Protein AF-A0AAV5YG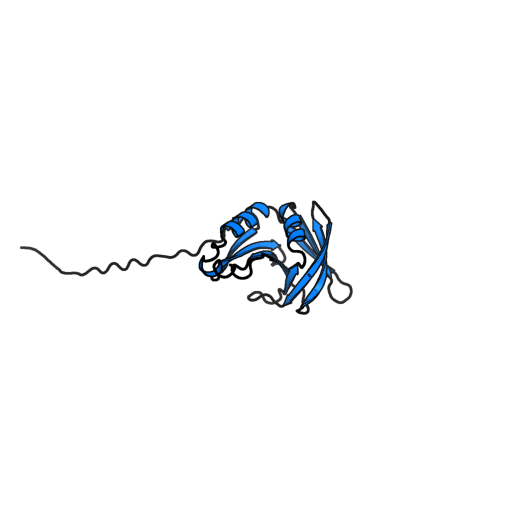L8-F1 (afdb_monomer)

Foldseek 3Di:
DDDDDPDPDPPPPPPDPDADDFDDQPQWTWDADPQLKIKIWGADPQRWIWIWIGGLPPGDIWIKTKDLAFDDAQDKWWKWKDFPVDIDIWIWGWHGADPPDPSITITITPCRPVVLVRLLPGQKMWMWTDHPPRDIDIDMDGSPRVVVRVVVRVVSRPPRPVVVVPPPD

Radius of gyration: 22.27 Å; Cα contacts (8 Å, |Δi|>4): 328; chains: 1; bounding box: 38×44×94 Å

Mean predicted aligned error: 10.49 Å

Structure (mmCIF, N/CA/C/O backbone):
data_AF-A0AAV5YGL8-F1
#
_entry.id   AF-A0AAV5YGL8-F1
#
loop_
_atom_site.group_PDB
_atom_site.id
_atom_site.type_symbol
_atom_site.label_atom_id
_atom_site.label_alt_id
_atom_site.label_comp_id
_atom_site.label_asym_id
_atom_site.label_entity_id
_atom_site.label_seq_id
_atom_site.pdbx_PDB_ins_code
_atom_site.Cartn_x
_atom_site.Cartn_y
_atom_site.Cartn_z
_atom_site.occupancy
_atom_site.B_iso_or_equiv
_atom_site.auth_seq_id
_atom_site.auth_comp_id
_atom_site.auth_asym_id
_atom_site.auth_atom_id
_atom_site.pdbx_PDB_model_num
ATOM 1 N N . MET A 1 1 ? -0.945 13.947 -78.301 1.00 37.16 1 MET A N 1
ATOM 2 C CA . MET A 1 1 ? 0.326 14.018 -77.546 1.00 37.16 1 MET A CA 1
ATOM 3 C C . MET A 1 1 ? 0.042 14.833 -76.288 1.00 37.16 1 MET A C 1
ATOM 5 O O . MET A 1 1 ? -0.197 16.017 -76.405 1.00 37.16 1 MET A O 1
ATOM 9 N N . LYS A 1 2 ? -0.396 14.149 -75.225 1.00 38.91 2 LYS A N 1
ATOM 10 C CA . LYS A 1 2 ? 0.355 13.940 -73.971 1.00 38.91 2 LYS A CA 1
ATOM 11 C C . LYS A 1 2 ? 0.346 15.174 -73.044 1.00 38.91 2 LYS A C 1
ATOM 13 O O . LYS A 1 2 ? 1.016 16.142 -73.358 1.00 38.91 2 LYS A O 1
ATOM 18 N N . LEU A 1 3 ? -0.269 14.968 -71.863 1.00 42.28 3 LEU A N 1
ATOM 19 C CA . LEU A 1 3 ? 0.203 15.407 -70.530 1.00 42.28 3 LEU A CA 1
ATOM 20 C C . LEU A 1 3 ? -0.034 16.909 -70.199 1.00 42.28 3 LEU A C 1
ATOM 22 O O . LEU A 1 3 ? 0.270 17.758 -71.013 1.00 42.28 3 LEU A O 1
ATOM 26 N N . LEU A 1 4 ? -0.576 17.352 -69.054 1.00 46.25 4 LEU A N 1
ATOM 27 C CA . LEU A 1 4 ? -0.715 16.764 -67.717 1.00 46.25 4 LEU A CA 1
ATOM 28 C C . LEU A 1 4 ? -1.917 17.349 -66.951 1.00 46.25 4 LEU A C 1
ATOM 30 O O . LEU A 1 4 ? -2.135 18.557 -66.929 1.00 46.25 4 LEU A O 1
ATOM 34 N N . LEU A 1 5 ? -2.625 16.455 -66.257 1.00 48.44 5 LEU A N 1
ATOM 35 C CA . LEU A 1 5 ? -3.527 16.753 -65.152 1.00 48.44 5 LEU A CA 1
ATOM 36 C C . LEU A 1 5 ? -2.727 17.311 -63.963 1.00 48.44 5 LEU A C 1
ATOM 38 O O . LEU A 1 5 ? -1.808 16.651 -63.480 1.00 48.44 5 LEU A O 1
ATOM 42 N N . ALA A 1 6 ? -3.114 18.477 -63.450 1.00 46.84 6 ALA A N 1
ATOM 43 C CA . ALA A 1 6 ? -2.671 18.978 -62.152 1.00 46.84 6 ALA A CA 1
ATOM 44 C C . ALA A 1 6 ? -3.665 18.518 -61.071 1.00 46.84 6 ALA A C 1
ATOM 46 O O . ALA A 1 6 ? -4.599 19.234 -60.724 1.00 46.84 6 ALA A O 1
ATOM 47 N N . ALA A 1 7 ? -3.492 17.292 -60.571 1.00 50.25 7 ALA A N 1
ATOM 48 C CA . ALA A 1 7 ? -4.177 16.815 -59.372 1.00 50.25 7 ALA A CA 1
ATOM 49 C C . ALA A 1 7 ? -3.244 17.016 -58.169 1.00 50.25 7 ALA A C 1
ATOM 51 O O . ALA A 1 7 ? -2.278 16.279 -57.978 1.00 50.25 7 ALA A O 1
ATOM 52 N N . LEU A 1 8 ? -3.517 18.062 -57.391 1.00 47.28 8 LEU A N 1
ATOM 53 C CA . LEU A 1 8 ? -2.826 18.391 -56.149 1.00 47.28 8 LEU A CA 1
ATOM 54 C C . LEU A 1 8 ? -3.208 17.359 -55.073 1.00 47.28 8 LEU A C 1
ATOM 56 O O . LEU A 1 8 ? -4.237 17.482 -54.413 1.00 47.28 8 LEU A O 1
ATOM 60 N N . ALA A 1 9 ? -2.396 16.313 -54.924 1.00 47.75 9 ALA A N 1
ATOM 61 C CA . ALA A 1 9 ? -2.529 15.335 -53.851 1.00 47.75 9 ALA A CA 1
ATOM 62 C C . ALA A 1 9 ? -1.972 15.923 -52.543 1.00 47.75 9 ALA A C 1
ATOM 64 O O . ALA A 1 9 ? -0.770 15.892 -52.289 1.00 47.75 9 ALA A O 1
ATOM 65 N N . ILE A 1 10 ? -2.856 16.473 -51.710 1.00 53.94 10 ILE A N 1
ATOM 66 C CA . ILE A 1 10 ? -2.548 16.817 -50.319 1.00 53.94 10 ILE A CA 1
ATOM 67 C C . ILE A 1 10 ? -2.546 15.505 -49.524 1.00 53.94 10 ILE A C 1
ATOM 69 O O . ILE A 1 10 ? -3.595 14.987 -49.144 1.00 53.94 10 ILE A O 1
ATOM 73 N N . ALA A 1 11 ? -1.360 14.935 -49.315 1.00 51.66 11 ALA A N 1
ATOM 74 C CA . ALA A 1 11 ? -1.162 13.806 -48.415 1.00 51.66 11 ALA A CA 1
ATOM 75 C C . ALA A 1 11 ? -1.177 14.316 -46.965 1.00 51.66 11 ALA A C 1
ATOM 77 O O . ALA A 1 11 ? -0.184 14.839 -46.463 1.00 51.66 11 ALA A O 1
ATOM 78 N N . ILE A 1 12 ? -2.323 14.189 -46.296 1.00 55.03 12 ILE A N 1
ATOM 79 C CA . ILE A 1 12 ? -2.446 14.433 -44.856 1.00 55.03 12 ILE A CA 1
ATOM 80 C C . ILE A 1 12 ? -1.799 13.240 -44.137 1.00 55.03 12 ILE A C 1
ATOM 82 O O . ILE A 1 12 ? -2.403 12.175 -44.021 1.00 55.03 12 ILE A O 1
ATOM 86 N N . LEU A 1 13 ? -0.556 13.405 -43.669 1.00 52.62 13 LEU A N 1
ATOM 87 C CA . LEU A 1 13 ? 0.059 12.497 -42.698 1.00 52.62 13 LEU A CA 1
ATOM 88 C C . LEU A 1 13 ? -0.649 12.687 -41.349 1.00 52.62 13 LEU A C 1
ATOM 90 O O . LEU A 1 13 ? -0.284 13.553 -40.556 1.00 52.62 13 LEU A O 1
ATOM 94 N N . ILE A 1 14 ? -1.673 11.879 -41.083 1.00 59.66 14 ILE A N 1
ATOM 95 C CA . ILE A 1 14 ? -2.223 11.738 -39.734 1.00 59.66 14 ILE A CA 1
ATOM 96 C C . ILE A 1 14 ? -1.245 10.848 -38.962 1.00 59.66 14 ILE A C 1
ATOM 98 O O . ILE A 1 14 ? -1.259 9.625 -39.097 1.00 59.66 14 ILE A O 1
ATOM 102 N N . GLY A 1 15 ? -0.343 11.467 -38.199 1.00 53.75 15 GLY A N 1
ATOM 103 C CA . GLY A 1 15 ? 0.515 10.757 -37.256 1.00 53.75 15 GLY A CA 1
ATOM 104 C C . GLY A 1 15 ? -0.342 10.130 -36.160 1.00 53.75 15 GLY A C 1
ATOM 105 O O . GLY A 1 15 ? -0.923 10.842 -35.345 1.00 53.75 15 GLY A O 1
ATOM 106 N N . ALA A 1 16 ? -0.447 8.802 -36.147 1.00 49.47 16 ALA A N 1
ATOM 107 C CA . ALA A 1 16 ? -1.094 8.078 -35.063 1.00 49.47 16 ALA A CA 1
ATOM 108 C C . ALA A 1 16 ? -0.210 8.161 -33.810 1.00 49.47 16 ALA A C 1
ATOM 110 O O . ALA A 1 16 ? 0.799 7.467 -33.701 1.00 49.47 16 ALA A O 1
ATOM 111 N N . THR A 1 17 ? -0.574 9.018 -32.857 1.00 50.41 17 THR A N 1
ATOM 112 C CA . THR A 1 17 ? -0.001 8.987 -31.509 1.00 50.41 17 THR A CA 1
ATOM 113 C C . THR A 1 17 ? -0.574 7.773 -30.784 1.00 50.41 17 THR A C 1
ATOM 115 O O . THR A 1 17 ? -1.700 7.812 -30.289 1.00 50.41 17 THR A O 1
ATOM 118 N N . THR A 1 18 ? 0.164 6.663 -30.758 1.00 52.00 18 THR A N 1
ATOM 119 C CA . THR A 1 18 ? -0.210 5.509 -29.934 1.00 52.00 18 THR A CA 1
ATOM 120 C C . THR A 1 18 ? -0.070 5.896 -28.460 1.00 52.00 18 THR A C 1
ATOM 122 O O . THR A 1 18 ? 1.030 6.296 -28.068 1.00 52.00 18 THR A O 1
ATOM 125 N N . PRO A 1 19 ? -1.130 5.794 -27.635 1.00 57.75 19 PRO A N 1
ATOM 126 C CA . PRO A 1 19 ? -0.997 6.005 -26.199 1.00 57.75 19 PRO A CA 1
ATOM 127 C C . PRO A 1 19 ? 0.020 5.007 -25.638 1.00 57.75 19 PRO A C 1
ATOM 129 O O . PRO A 1 19 ? 0.067 3.852 -26.071 1.00 57.75 19 PRO A O 1
ATOM 132 N N . ALA A 1 20 ? 0.857 5.460 -24.704 1.00 58.97 20 ALA A N 1
ATOM 133 C CA . ALA A 1 20 ? 1.841 4.610 -24.049 1.00 58.97 20 ALA A CA 1
ATOM 134 C C . 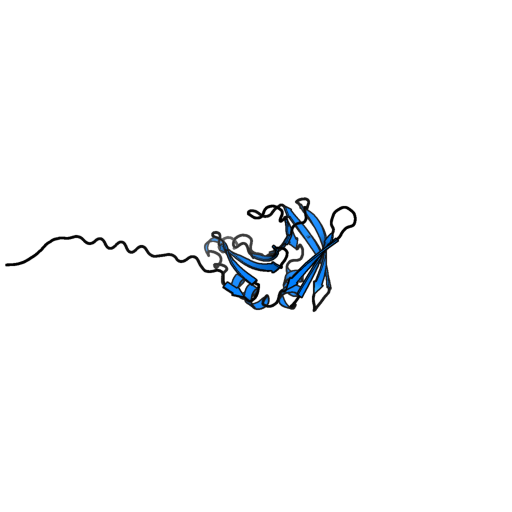ALA A 1 20 ? 1.122 3.423 -23.387 1.00 58.97 20 ALA A C 1
ATOM 136 O O . ALA A 1 20 ? 0.299 3.602 -22.490 1.00 58.97 20 ALA A O 1
ATOM 137 N N . ALA A 1 21 ? 1.387 2.212 -23.879 1.00 56.81 21 ALA A N 1
ATOM 138 C CA . ALA A 1 21 ? 0.757 1.004 -23.370 1.00 56.81 21 ALA A CA 1
ATOM 139 C C . ALA A 1 21 ? 1.229 0.737 -21.935 1.00 56.81 21 ALA A C 1
ATOM 141 O O . ALA A 1 21 ? 2.431 0.747 -21.663 1.00 56.81 21 ALA A O 1
ATOM 142 N N . ALA A 1 22 ? 0.283 0.480 -21.030 1.00 60.06 22 ALA A N 1
ATOM 143 C CA . ALA A 1 22 ? 0.579 0.008 -19.684 1.00 60.06 22 ALA A CA 1
ATOM 144 C C . ALA A 1 22 ? 1.456 -1.252 -19.765 1.00 60.06 22 ALA A C 1
ATOM 146 O O . ALA A 1 22 ? 1.108 -2.210 -20.460 1.00 60.06 22 ALA A O 1
ATOM 147 N N . GLN A 1 23 ? 2.601 -1.249 -19.082 1.00 63.91 23 GLN A N 1
ATOM 148 C CA . GLN A 1 23 ? 3.469 -2.421 -19.014 1.00 63.91 23 GLN A CA 1
ATOM 149 C C . GLN A 1 23 ? 3.007 -3.307 -17.854 1.00 63.91 23 GLN A C 1
ATOM 151 O O . GLN A 1 23 ? 2.807 -2.833 -16.733 1.00 63.91 23 GLN A O 1
ATOM 156 N N . SER A 1 24 ? 2.809 -4.598 -18.126 1.00 69.31 24 SER A N 1
ATOM 157 C CA . SER A 1 24 ? 2.455 -5.586 -17.107 1.00 69.31 24 SER A CA 1
ATOM 158 C C . SER A 1 24 ? 3.697 -6.330 -16.621 1.00 69.31 24 SER A C 1
ATOM 160 O O . SER A 1 24 ? 4.416 -6.916 -17.431 1.00 69.31 24 SER A O 1
ATOM 162 N N . PHE A 1 25 ? 3.910 -6.355 -15.307 1.00 79.56 25 PHE A N 1
ATOM 163 C CA . PHE A 1 25 ? 4.966 -7.124 -14.645 1.00 79.56 25 PHE A CA 1
ATOM 164 C C . PHE A 1 25 ? 4.292 -8.130 -13.713 1.00 79.56 25 PHE A C 1
ATOM 166 O O . PHE A 1 25 ? 3.860 -7.777 -12.616 1.00 79.56 25 PHE A O 1
ATOM 173 N N . ASP A 1 26 ? 4.122 -9.366 -14.177 1.00 83.44 26 ASP A N 1
ATOM 174 C CA . ASP A 1 26 ? 3.248 -10.357 -13.541 1.00 83.44 26 ASP A CA 1
ATOM 175 C C . ASP A 1 26 ? 1.827 -9.804 -13.318 1.00 83.44 26 ASP A C 1
ATOM 177 O O . ASP A 1 26 ? 1.076 -9.589 -14.270 1.00 83.44 26 ASP A O 1
ATOM 181 N N . ARG A 1 27 ? 1.450 -9.557 -12.057 1.00 86.62 27 ARG A N 1
ATOM 182 C CA . ARG A 1 27 ? 0.143 -9.005 -11.665 1.00 86.62 27 ARG A CA 1
ATOM 183 C C . ARG A 1 27 ? 0.144 -7.485 -11.515 1.00 86.62 27 ARG A C 1
ATOM 185 O O . ARG A 1 27 ? -0.907 -6.898 -11.251 1.00 86.62 27 ARG A O 1
ATOM 192 N N . TRP A 1 28 ? 1.301 -6.849 -11.666 1.00 95.62 28 TRP A N 1
ATOM 193 C CA . TRP A 1 28 ? 1.437 -5.405 -11.575 1.00 95.62 28 TRP A CA 1
ATOM 194 C C . TRP A 1 28 ? 1.121 -4.747 -12.905 1.00 95.62 28 TRP A C 1
ATOM 196 O O . TRP A 1 28 ? 1.582 -5.179 -13.958 1.00 95.62 28 TRP A O 1
ATOM 206 N N . THR A 1 29 ? 0.372 -3.658 -12.831 1.00 93.38 29 THR A N 1
ATOM 207 C CA . THR A 1 29 ? 0.158 -2.723 -13.930 1.00 93.38 29 THR A CA 1
ATOM 208 C C . THR A 1 29 ? 0.894 -1.435 -13.605 1.00 93.38 29 THR A C 1
ATOM 210 O O . THR A 1 29 ? 0.756 -0.911 -12.494 1.00 93.38 29 THR A O 1
ATOM 213 N N . THR A 1 30 ? 1.670 -0.927 -14.557 1.00 93.00 30 THR A N 1
ATOM 214 C CA . THR A 1 30 ? 2.270 0.405 -14.469 1.00 93.00 30 THR A CA 1
ATOM 215 C C . THR A 1 30 ? 1.629 1.355 -15.468 1.00 93.00 30 THR A C 1
ATOM 217 O O . THR A 1 30 ? 1.124 0.938 -16.513 1.00 93.00 30 THR A O 1
ATOM 220 N N . GLY A 1 31 ? 1.659 2.646 -15.164 1.00 88.69 31 GLY A N 1
ATOM 221 C CA . GLY A 1 31 ? 1.175 3.661 -16.087 1.00 88.69 31 GLY A CA 1
ATOM 222 C C . GLY A 1 31 ? 1.545 5.070 -15.661 1.00 88.69 31 GLY A C 1
ATOM 223 O O . GLY A 1 31 ? 2.052 5.292 -14.560 1.00 88.69 31 GLY A O 1
ATOM 224 N N . ALA A 1 32 ? 1.260 6.013 -16.550 1.00 86.19 32 ALA A N 1
ATOM 225 C CA . ALA A 1 32 ? 1.379 7.440 -16.308 1.00 86.19 32 ALA A CA 1
ATOM 226 C C . ALA A 1 32 ? 0.035 8.125 -16.583 1.00 86.19 32 ALA A C 1
ATOM 228 O O . ALA A 1 32 ? -0.716 7.675 -17.452 1.00 86.19 32 ALA A O 1
ATOM 229 N N . ASP A 1 33 ? -0.277 9.179 -15.836 1.00 80.00 33 ASP A N 1
ATOM 230 C CA . ASP A 1 33 ? -1.411 10.053 -16.123 1.00 80.00 33 ASP A CA 1
ATOM 231 C C . ASP A 1 33 ? -1.005 11.222 -17.039 1.00 80.00 33 ASP A C 1
ATOM 233 O O . ASP A 1 33 ? 0.174 11.477 -17.291 1.00 80.00 33 ASP A O 1
ATOM 237 N N . GLU A 1 34 ? -2.001 11.946 -17.554 1.00 74.62 34 GLU A N 1
ATOM 238 C CA . GLU A 1 34 ? -1.796 13.093 -18.453 1.00 74.62 34 GLU A CA 1
ATOM 239 C C . GLU A 1 34 ? -1.037 14.259 -17.794 1.00 74.62 34 GLU A C 1
ATOM 241 O O . GLU A 1 34 ? -0.516 15.133 -18.484 1.00 74.62 34 GLU A O 1
ATOM 246 N N . GLN A 1 35 ? -0.964 14.281 -16.461 1.00 72.38 35 GLN A N 1
ATOM 247 C CA . GLN A 1 35 ? -0.281 15.302 -15.664 1.00 72.38 35 GLN A CA 1
ATOM 248 C C . GLN A 1 35 ? 1.155 14.868 -15.305 1.00 72.38 35 GLN A C 1
ATOM 250 O O . GLN A 1 35 ? 1.866 15.577 -14.587 1.00 72.38 35 GLN A O 1
ATOM 255 N N . GLY A 1 36 ? 1.610 13.722 -15.825 1.00 75.56 36 GLY A N 1
ATOM 256 C CA . GLY A 1 36 ? 2.946 13.174 -15.606 1.00 75.56 36 GLY A CA 1
ATOM 257 C C . GLY A 1 36 ? 3.111 12.422 -14.285 1.00 75.56 36 GLY A C 1
ATOM 258 O O . GLY A 1 36 ? 4.236 12.055 -13.945 1.00 75.56 36 GLY A O 1
ATOM 259 N N . GLY A 1 37 ? 2.032 12.193 -13.533 1.00 86.38 37 GLY A N 1
ATOM 260 C CA . GLY A 1 37 ? 2.046 11.280 -12.396 1.00 86.38 37 GLY A CA 1
ATOM 261 C C . GLY A 1 37 ? 2.232 9.837 -12.860 1.00 86.38 37 GLY A C 1
ATOM 262 O O . GLY A 1 37 ? 1.787 9.468 -13.944 1.00 86.38 37 GLY A O 1
ATOM 263 N N . THR A 1 38 ? 2.895 9.007 -12.059 1.00 91.62 38 THR A N 1
ATOM 264 C CA . THR A 1 38 ? 3.146 7.592 -12.382 1.00 91.62 38 THR A CA 1
ATOM 265 C C . THR A 1 38 ? 2.594 6.668 -11.314 1.00 91.62 38 THR A C 1
ATOM 267 O O . THR A 1 38 ? 2.439 7.049 -10.152 1.00 91.62 38 THR A O 1
ATOM 270 N N . HIS A 1 39 ? 2.274 5.435 -11.698 1.00 93.56 39 HIS A N 1
ATOM 271 C CA . HIS A 1 39 ? 1.824 4.422 -10.755 1.00 93.56 39 HIS A CA 1
ATOM 272 C C . HIS A 1 39 ? 2.355 3.031 -11.085 1.00 93.56 39 HIS A C 1
ATOM 274 O O . HIS A 1 39 ? 2.613 2.693 -12.241 1.00 93.56 39 HIS A O 1
ATOM 280 N N . ALA A 1 40 ? 2.456 2.216 -10.039 1.00 95.81 40 ALA A N 1
ATOM 281 C CA . ALA A 1 40 ? 2.568 0.767 -10.107 1.00 95.81 40 ALA A CA 1
ATOM 282 C C . ALA A 1 40 ? 1.547 0.184 -9.130 1.00 95.81 40 ALA A C 1
ATOM 284 O O . ALA A 1 40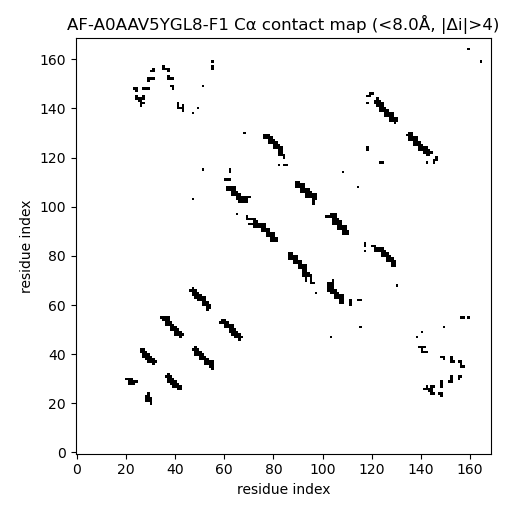 ? 1.608 0.467 -7.931 1.00 95.81 40 ALA A O 1
ATOM 285 N N . ALA A 1 41 ? 0.603 -0.611 -9.625 1.00 96.19 41 ALA A N 1
ATOM 286 C CA . ALA A 1 41 ? -0.475 -1.156 -8.810 1.00 96.19 41 ALA A CA 1
ATOM 287 C C . ALA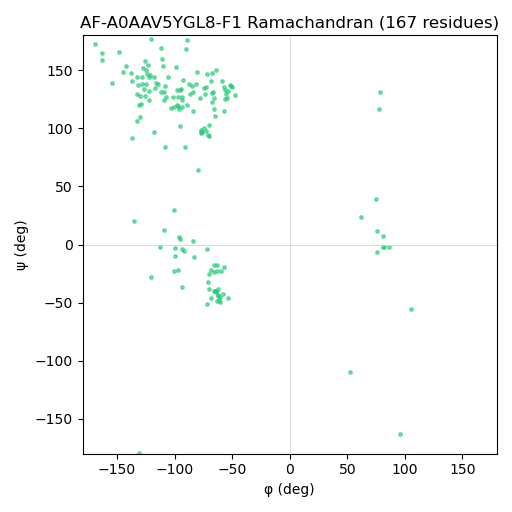 A 1 41 ? -0.749 -2.625 -9.127 1.00 96.19 41 ALA A C 1
ATOM 289 O O . ALA A 1 41 ? -0.648 -3.061 -10.272 1.00 96.19 41 ALA A O 1
ATOM 290 N N . VAL A 1 42 ? -1.153 -3.369 -8.104 1.00 96.75 42 VAL A N 1
ATOM 291 C CA . VAL A 1 42 ? -1.646 -4.740 -8.202 1.00 96.75 42 VAL A CA 1
ATOM 292 C C . VAL A 1 42 ? -3.094 -4.800 -7.729 1.00 96.75 42 VAL A C 1
ATOM 294 O O . VAL A 1 42 ? -3.498 -4.094 -6.801 1.00 96.75 42 VAL A O 1
ATOM 297 N N . MET A 1 43 ? -3.885 -5.655 -8.373 1.00 96.00 43 MET A N 1
ATOM 298 C CA . MET A 1 43 ? -5.267 -5.927 -7.994 1.00 96.00 43 MET A CA 1
ATOM 299 C C . MET A 1 43 ? -5.409 -7.391 -7.580 1.00 96.00 43 MET A C 1
ATOM 301 O O . MET A 1 43 ? -4.894 -8.280 -8.257 1.00 96.00 43 MET A O 1
ATOM 305 N N . ASN A 1 44 ? -6.094 -7.648 -6.467 1.00 95.94 44 ASN A N 1
ATOM 306 C CA . ASN A 1 44 ? -6.397 -9.013 -6.041 1.00 95.94 44 ASN A CA 1
ATOM 307 C C . ASN A 1 44 ? -7.723 -9.519 -6.638 1.00 95.94 44 ASN A C 1
ATOM 309 O O . ASN A 1 44 ? -8.461 -8.776 -7.284 1.00 95.94 44 ASN A O 1
ATOM 313 N N . GLU A 1 45 ? -8.053 -10.786 -6.386 1.00 93.50 45 GLU A N 1
ATOM 314 C CA . GLU A 1 45 ? -9.256 -11.448 -6.921 1.00 93.50 45 GLU A CA 1
ATOM 315 C C . GLU A 1 45 ? -10.573 -10.816 -6.443 1.00 93.50 45 GLU A C 1
ATOM 317 O O . GLU A 1 45 ? -11.600 -10.936 -7.104 1.00 93.50 45 GLU A O 1
ATOM 322 N N . SER A 1 46 ? -10.555 -10.104 -5.312 1.00 94.12 46 SER A N 1
ATOM 323 C CA . SER A 1 46 ? -11.708 -9.350 -4.800 1.00 94.12 46 SER A CA 1
ATOM 324 C C . SER A 1 46 ? -11.847 -7.956 -5.425 1.00 94.12 46 SER A C 1
ATOM 326 O O . SER A 1 46 ? -12.723 -7.191 -5.023 1.00 94.12 46 SER A O 1
ATOM 328 N N . GLY A 1 47 ? -10.978 -7.596 -6.376 1.00 93.56 47 GLY A N 1
ATOM 329 C CA . GLY A 1 47 ? -10.967 -6.284 -7.021 1.00 93.56 47 GLY A CA 1
ATOM 330 C C . GLY A 1 47 ? -10.386 -5.164 -6.153 1.00 93.56 47 GLY A C 1
ATOM 331 O O . GLY A 1 47 ? -10.526 -3.989 -6.501 1.00 93.56 47 GLY A O 1
ATOM 332 N N . PHE A 1 48 ? -9.741 -5.498 -5.030 1.00 96.44 48 PHE A N 1
ATOM 333 C CA . PHE A 1 48 ? -9.038 -4.524 -4.194 1.00 96.44 48 PHE A CA 1
ATOM 334 C C . PHE A 1 48 ? -7.675 -4.216 -4.786 1.00 96.44 48 PHE A C 1
ATOM 336 O O . PHE A 1 48 ? -7.053 -5.072 -5.412 1.00 96.44 48 PHE A O 1
ATOM 343 N N . ILE A 1 49 ? -7.224 -2.987 -4.578 1.00 96.38 49 ILE A N 1
ATOM 344 C CA . ILE A 1 49 ? -6.041 -2.420 -5.214 1.00 96.38 49 ILE A CA 1
ATOM 345 C C . ILE A 1 49 ? -5.008 -2.122 -4.138 1.00 96.38 49 ILE A C 1
ATOM 347 O O . ILE A 1 49 ? -5.347 -1.586 -3.084 1.00 96.38 49 ILE A O 1
ATOM 351 N N . LEU A 1 50 ? -3.750 -2.414 -4.426 1.00 98.06 50 LEU A N 1
ATOM 352 C CA . LEU A 1 50 ? -2.608 -1.929 -3.666 1.00 98.06 50 LEU A CA 1
ATOM 353 C C . LEU A 1 50 ? -1.608 -1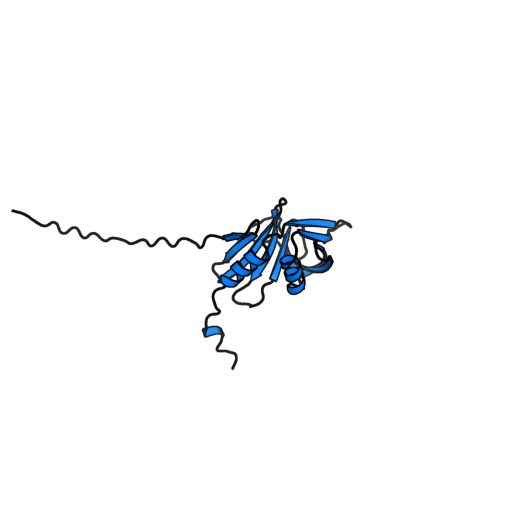.346 -4.657 1.00 98.06 50 LEU A C 1
ATOM 355 O O . LEU A 1 50 ? -1.252 -2.015 -5.623 1.00 98.06 50 LEU A O 1
ATOM 359 N N . GLY A 1 51 ? -1.160 -0.113 -4.453 1.00 96.88 51 GLY A N 1
ATOM 360 C CA . GLY A 1 51 ? -0.233 0.497 -5.400 1.00 96.88 51 GLY A CA 1
ATOM 361 C C . GLY A 1 51 ? 0.507 1.710 -4.872 1.00 96.88 51 GLY A C 1
ATOM 362 O O . GLY A 1 51 ? 0.066 2.358 -3.921 1.00 96.88 51 GLY A O 1
ATOM 363 N N . GLN A 1 52 ? 1.633 1.993 -5.518 1.00 96.62 52 GLN A N 1
ATOM 364 C CA . GLN A 1 52 ? 2.399 3.218 -5.358 1.00 96.62 52 GLN A CA 1
ATOM 365 C C . GLN A 1 52 ? 1.964 4.208 -6.436 1.00 96.62 52 GLN A C 1
ATOM 367 O O . GLN A 1 52 ? 1.884 3.843 -7.609 1.00 96.62 52 GLN A O 1
ATOM 372 N N . TYR A 1 53 ? 1.723 5.448 -6.030 1.00 93.19 53 TYR A N 1
ATOM 373 C CA . TYR A 1 53 ? 1.357 6.559 -6.900 1.00 93.19 53 TYR A CA 1
ATOM 374 C C . TYR A 1 53 ? 2.317 7.714 -6.631 1.00 93.19 53 TYR A C 1
ATOM 376 O O . TYR A 1 53 ? 2.591 8.033 -5.475 1.00 93.19 53 TYR A O 1
ATOM 384 N N . CYS A 1 54 ? 2.843 8.328 -7.680 1.00 90.88 54 CYS A N 1
ATOM 385 C CA . CYS A 1 54 ? 3.793 9.429 -7.611 1.00 90.88 54 CYS A CA 1
ATOM 386 C C . CYS A 1 54 ? 3.198 10.625 -8.356 1.00 90.88 54 CYS A C 1
ATOM 388 O O . CYS A 1 54 ? 2.851 10.495 -9.525 1.00 90.88 54 CYS A O 1
ATOM 390 N N . ASP A 1 55 ? 3.079 11.779 -7.698 1.00 81.00 55 ASP A N 1
ATOM 391 C CA . ASP A 1 55 ? 2.681 13.030 -8.359 1.00 81.00 55 ASP A CA 1
ATOM 392 C C . ASP A 1 55 ? 3.950 13.796 -8.764 1.00 81.00 55 ASP A C 1
ATOM 394 O O . ASP A 1 55 ? 4.821 14.080 -7.934 1.00 81.00 55 ASP A O 1
ATOM 398 N N . SER A 1 56 ? 4.048 14.126 -10.053 1.00 71.88 56 SER A N 1
ATOM 399 C CA . SER A 1 56 ? 5.163 14.864 -10.660 1.00 71.88 56 SER A CA 1
ATOM 400 C C . SER A 1 56 ? 5.367 16.263 -10.060 1.00 71.88 56 SER A C 1
ATOM 402 O O . SER A 1 56 ? 6.468 16.813 -10.133 1.00 71.88 56 SER A O 1
ATOM 404 N N . ARG A 1 57 ? 4.327 16.844 -9.448 1.00 63.91 57 ARG A N 1
ATOM 405 C CA . ARG A 1 57 ? 4.314 18.207 -8.899 1.00 63.91 57 ARG A CA 1
ATOM 406 C C . ARG A 1 57 ? 4.683 18.260 -7.424 1.00 63.91 57 ARG A C 1
ATOM 408 O O . ARG A 1 57 ? 5.318 19.223 -7.002 1.00 63.91 57 ARG A O 1
ATOM 415 N N . THR A 1 58 ? 4.264 17.274 -6.629 1.00 62.53 58 THR A N 1
ATOM 416 C CA . THR A 1 58 ? 4.418 17.329 -5.162 1.00 62.53 58 THR A CA 1
ATOM 417 C C . THR A 1 58 ? 5.652 16.591 -4.657 1.00 62.53 58 THR A C 1
ATOM 419 O O . THR A 1 58 ? 6.164 16.961 -3.602 1.00 62.53 58 THR A O 1
ATOM 422 N N . GLY A 1 59 ? 6.198 15.634 -5.419 1.00 66.75 59 GLY A N 1
ATOM 423 C CA . GLY A 1 59 ? 7.527 15.055 -5.187 1.00 66.75 59 GLY A CA 1
ATOM 424 C C . GLY A 1 59 ? 7.548 13.637 -4.598 1.00 66.75 59 GLY A C 1
ATOM 425 O O . GLY A 1 59 ? 8.178 12.772 -5.206 1.00 66.75 59 GLY A O 1
ATOM 426 N N . PRO A 1 60 ? 6.917 13.341 -3.445 1.00 79.81 60 PRO A N 1
ATOM 427 C CA . PRO A 1 60 ? 6.982 12.008 -2.864 1.00 79.81 60 PRO A CA 1
ATOM 428 C C . PRO A 1 60 ? 5.886 11.089 -3.413 1.00 79.81 60 PRO A C 1
ATOM 430 O O . PRO A 1 60 ? 4.717 11.459 -3.530 1.00 79.81 60 PRO A O 1
ATOM 433 N N . CYS A 1 61 ? 6.266 9.845 -3.694 1.00 91.50 61 CYS A N 1
ATOM 434 C CA . CYS A 1 61 ? 5.311 8.778 -3.953 1.00 91.50 61 CYS A CA 1
ATOM 435 C C . CYS A 1 61 ? 4.607 8.353 -2.659 1.00 91.50 61 CYS A C 1
ATOM 437 O O . CYS A 1 61 ? 5.222 8.313 -1.593 1.00 91.50 61 CYS A O 1
ATOM 439 N N . TYR A 1 62 ? 3.347 7.949 -2.765 1.00 93.69 62 TYR A N 1
ATOM 440 C CA . TYR A 1 62 ? 2.540 7.455 -1.655 1.00 93.69 62 TYR A CA 1
ATOM 441 C C . TYR A 1 62 ? 1.928 6.094 -1.985 1.00 93.69 62 TYR A C 1
ATOM 443 O O . TYR A 1 62 ? 1.688 5.757 -3.148 1.00 93.69 62 TYR A O 1
ATOM 451 N N . TRP A 1 63 ? 1.686 5.294 -0.948 1.00 97.56 63 TRP A N 1
ATOM 452 C CA . TRP A 1 63 ? 1.044 3.988 -1.084 1.00 97.56 63 TRP A CA 1
ATOM 453 C C . TRP A 1 63 ? -0.441 4.062 -0.766 1.00 97.56 63 TRP A C 1
ATOM 455 O O . TRP A 1 63 ? -0.838 4.612 0.262 1.00 97.56 63 TRP A O 1
ATOM 465 N N . VAL A 1 64 ? -1.253 3.457 -1.630 1.00 96.81 64 VAL A N 1
ATOM 466 C CA . VAL A 1 64 ? -2.711 3.425 -1.510 1.00 96.81 64 VAL A CA 1
ATOM 467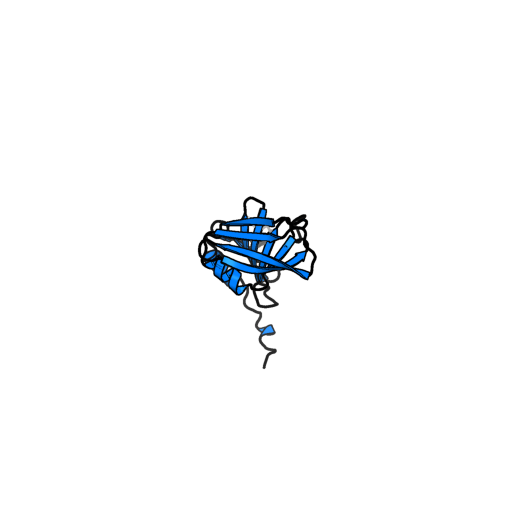 C C . VAL A 1 64 ? -3.202 1.988 -1.456 1.00 96.81 64 VAL A C 1
ATOM 469 O O . VAL A 1 64 ? -2.857 1.169 -2.308 1.00 96.81 64 VAL A O 1
ATOM 472 N N . LEU A 1 65 ? -4.071 1.720 -0.489 1.00 98.00 65 LEU A N 1
ATOM 473 C CA . LEU A 1 65 ? -4.965 0.575 -0.448 1.00 98.00 65 LEU A CA 1
ATOM 474 C C . LEU A 1 65 ? -6.368 1.026 -0.882 1.00 98.00 65 LEU A C 1
ATOM 476 O O . LEU A 1 65 ? -6.984 1.871 -0.238 1.00 98.00 65 LEU A O 1
ATOM 480 N N . GLY A 1 66 ? -6.875 0.461 -1.971 1.00 97.25 66 GLY A N 1
ATOM 481 C CA . GLY A 1 66 ? -8.249 0.635 -2.433 1.00 97.25 66 GLY A CA 1
ATOM 482 C C . GLY A 1 66 ? -9.086 -0.592 -2.092 1.00 97.25 66 GLY A C 1
ATOM 483 O O . GLY A 1 66 ? -8.806 -1.675 -2.604 1.00 97.25 66 GLY A O 1
ATOM 484 N N . MET A 1 67 ? -10.121 -0.460 -1.260 1.00 96.44 67 MET A N 1
ATOM 485 C CA . MET A 1 67 ? -11.008 -1.591 -0.942 1.00 96.44 67 MET A CA 1
ATOM 486 C C . MET A 1 67 ? -12.454 -1.187 -0.663 1.00 96.44 67 MET A C 1
ATOM 488 O O . MET A 1 67 ? -12.750 -0.024 -0.393 1.00 96.44 67 MET A O 1
ATOM 492 N N . SER A 1 68 ? -13.364 -2.167 -0.663 1.00 94.38 68 SER A N 1
ATOM 493 C CA . SER A 1 68 ? -14.775 -1.951 -0.320 1.00 94.38 68 SER A CA 1
ATOM 494 C C . SER A 1 68 ? -15.015 -1.874 1.191 1.00 94.38 68 SER A C 1
ATOM 496 O O . SER A 1 68 ? -15.692 -2.714 1.788 1.00 94.38 68 SER A O 1
ATOM 498 N N . ALA A 1 69 ? -14.435 -0.856 1.824 1.00 90.81 69 ALA A N 1
ATOM 499 C CA . ALA A 1 69 ? -14.622 -0.540 3.233 1.00 90.81 69 ALA A CA 1
ATOM 500 C C . ALA A 1 69 ? -14.900 0.958 3.381 1.00 90.81 69 ALA A C 1
ATOM 502 O O . ALA A 1 69 ? -13.996 1.779 3.248 1.00 90.81 69 ALA A O 1
ATOM 503 N N . ARG A 1 70 ? -16.161 1.317 3.661 1.00 91.50 70 ARG A N 1
ATOM 504 C CA . ARG A 1 70 ? -16.530 2.717 3.908 1.00 91.50 70 ARG A CA 1
ATOM 505 C C . ARG A 1 70 ? -15.688 3.271 5.054 1.00 91.50 70 ARG A C 1
ATOM 507 O O . ARG A 1 70 ? -15.722 2.730 6.158 1.00 91.50 7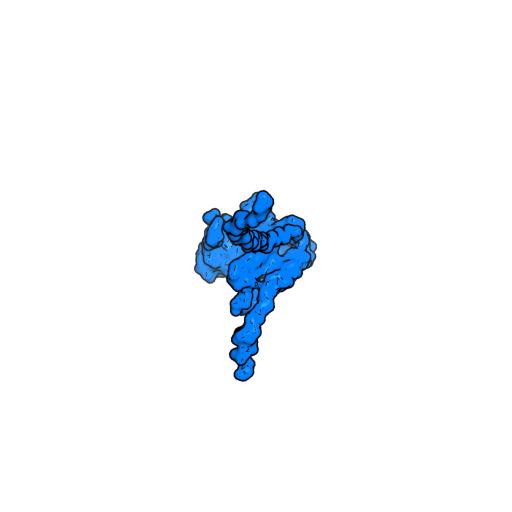0 ARG A O 1
ATOM 514 N N . CYS A 1 71 ? -14.998 4.375 4.803 1.00 94.00 71 CYS A N 1
ATOM 515 C CA . CYS A 1 71 ? -14.187 5.071 5.792 1.00 94.00 71 CYS A CA 1
ATOM 516 C C . CYS A 1 71 ? -14.590 6.546 5.891 1.00 94.00 71 CYS A C 1
ATOM 518 O O . CYS A 1 71 ? -15.218 7.103 4.988 1.00 94.00 71 CYS A O 1
ATOM 520 N N . LYS A 1 72 ? -14.268 7.180 7.022 1.00 95.44 72 LYS A N 1
ATOM 521 C CA . LYS A 1 72 ? -14.501 8.611 7.232 1.00 95.44 72 LYS A CA 1
ATOM 522 C C . LYS A 1 72 ? -13.277 9.384 6.750 1.00 95.44 72 LYS A C 1
ATOM 524 O O . LYS A 1 72 ? -12.190 9.186 7.286 1.00 95.44 72 LYS A O 1
ATOM 529 N N . VAL A 1 73 ? -13.464 10.272 5.775 1.00 96.31 73 VAL A N 1
ATOM 530 C CA . VAL A 1 73 ? -12.391 11.108 5.206 1.00 96.31 73 VAL A CA 1
ATOM 531 C C . VAL A 1 73 ? -11.599 11.809 6.313 1.00 96.31 73 VAL A C 1
ATOM 533 O O . VAL A 1 73 ? -12.177 12.296 7.288 1.00 96.31 73 VAL A O 1
ATOM 536 N N . GLY A 1 74 ? -10.271 11.802 6.184 1.00 95.31 74 GLY A N 1
ATOM 537 C CA . GLY A 1 74 ? -9.338 12.396 7.145 1.00 95.31 74 GLY A CA 1
ATOM 538 C C . GLY A 1 74 ? -9.135 11.591 8.434 1.00 95.31 74 GLY A C 1
ATOM 539 O O . GLY A 1 74 ? -8.264 11.931 9.231 1.00 95.31 74 GLY A O 1
ATOM 540 N N . THR A 1 75 ? -9.897 10.515 8.655 1.00 96.69 75 THR A N 1
ATOM 541 C CA . THR A 1 75 ? -9.691 9.621 9.805 1.00 96.69 75 THR A CA 1
ATOM 542 C C . THR A 1 75 ? -8.569 8.635 9.504 1.00 96.69 75 THR A C 1
ATOM 544 O O . THR A 1 75 ? -8.490 8.096 8.395 1.00 96.69 75 THR A O 1
ATOM 547 N N . LYS A 1 76 ? -7.715 8.400 10.505 1.00 97.81 76 LYS A N 1
ATOM 548 C CA . LYS A 1 76 ? -6.678 7.371 10.473 1.00 97.81 76 LYS A CA 1
ATOM 549 C C . LYS A 1 76 ? -7.190 6.076 11.090 1.00 97.81 76 LYS A C 1
ATOM 551 O O . LYS A 1 76 ? -7.916 6.107 12.083 1.00 97.81 76 LYS A O 1
ATOM 556 N N . TYR A 1 77 ? -6.796 4.957 10.503 1.00 97.56 77 TYR A N 1
ATOM 557 C CA . TYR A 1 77 ? -7.156 3.622 10.956 1.00 97.56 77 TYR A CA 1
ATOM 558 C C . TYR A 1 77 ? -5.881 2.804 11.159 1.00 97.56 77 TYR A C 1
ATOM 560 O O . TYR A 1 77 ? -5.074 2.734 10.225 1.00 97.56 77 TYR A O 1
ATOM 568 N N . PRO A 1 78 ? -5.686 2.181 12.334 1.00 97.75 78 PRO A N 1
ATOM 569 C CA . PRO A 1 78 ? -4.587 1.251 12.524 1.00 97.75 78 PRO A CA 1
ATOM 570 C C . PRO A 1 78 ? -4.833 0.001 11.679 1.00 97.75 78 PRO A C 1
ATOM 572 O O . PRO A 1 78 ? -5.964 -0.479 11.573 1.00 97.75 78 PRO A O 1
ATOM 575 N N . VAL A 1 79 ? -3.774 -0.533 11.085 1.00 98.50 79 VAL A N 1
ATOM 576 C CA . VAL A 1 79 ? -3.806 -1.769 10.305 1.00 98.50 79 VAL A CA 1
ATOM 577 C C . VAL A 1 79 ? -2.659 -2.673 10.720 1.00 98.50 79 VAL A C 1
ATOM 579 O O . VAL A 1 79 ? -1.554 -2.213 11.007 1.00 98.50 79 VAL A O 1
ATOM 582 N N . LEU A 1 80 ? -2.912 -3.977 10.711 1.00 98.56 80 LEU A N 1
ATOM 583 C CA . LEU A 1 80 ? -1.853 -4.969 10.865 1.00 98.56 80 LEU A CA 1
ATOM 584 C C . LEU A 1 80 ? -1.456 -5.461 9.483 1.00 98.56 80 LEU A C 1
ATOM 586 O O . LEU A 1 80 ? -2.292 -5.995 8.749 1.00 98.56 80 LEU A O 1
ATOM 590 N N . VAL A 1 81 ? -0.190 -5.274 9.136 1.00 98.62 81 VAL A N 1
ATOM 591 C CA . VAL A 1 81 ? 0.383 -5.712 7.868 1.00 98.62 81 VAL A CA 1
ATOM 592 C C . VAL A 1 81 ? 1.293 -6.897 8.138 1.00 98.62 81 VAL A C 1
ATOM 594 O O . VAL A 1 81 ? 2.184 -6.822 8.979 1.00 98.62 81 VAL A O 1
ATOM 597 N N . ASN A 1 82 ? 1.074 -7.991 7.423 1.00 98.50 82 ASN A N 1
ATOM 598 C CA . ASN A 1 82 ? 1.877 -9.201 7.521 1.00 98.50 82 ASN A CA 1
ATOM 599 C C . ASN A 1 82 ? 2.349 -9.629 6.134 1.00 98.50 82 ASN A C 1
ATOM 601 O O . ASN A 1 82 ? 1.565 -9.613 5.186 1.00 98.50 82 ASN A O 1
ATOM 605 N N . SER A 1 83 ? 3.597 -10.053 6.017 1.00 98.00 83 SER A N 1
ATOM 606 C CA . SER A 1 83 ? 4.163 -10.621 4.797 1.00 98.00 83 SER A CA 1
ATOM 607 C C . SER A 1 83 ? 4.883 -11.934 5.084 1.00 98.00 83 SER A C 1
ATOM 609 O O . SER A 1 83 ? 4.927 -12.410 6.218 1.00 98.00 83 SER A O 1
ATOM 611 N N . ASP A 1 84 ? 5.450 -12.533 4.043 1.00 97.44 84 ASP A N 1
ATOM 612 C CA . ASP A 1 84 ? 6.370 -13.665 4.152 1.00 97.44 84 ASP A CA 1
ATOM 613 C C . ASP A 1 84 ? 7.756 -13.281 4.708 1.00 97.44 84 ASP A C 1
ATOM 615 O O . ASP A 1 84 ? 8.567 -14.171 4.953 1.00 97.44 84 ASP A O 1
ATOM 619 N N . VAL A 1 85 ? 8.022 -11.990 4.962 1.00 95.94 85 VAL A N 1
ATOM 620 C CA . VAL A 1 85 ? 9.305 -11.510 5.511 1.00 95.94 85 VAL A CA 1
ATOM 621 C C . VAL A 1 85 ? 9.192 -10.763 6.841 1.00 95.94 85 VAL A C 1
ATOM 623 O O . VAL A 1 85 ? 10.151 -10.762 7.611 1.00 95.94 85 VAL A O 1
ATOM 626 N N . SER A 1 86 ? 8.067 -10.105 7.136 1.00 96.00 86 SER A N 1
ATOM 627 C CA . SER A 1 86 ? 7.880 -9.363 8.390 1.00 96.00 86 SER A CA 1
ATOM 628 C C . SER A 1 86 ? 6.412 -9.045 8.691 1.00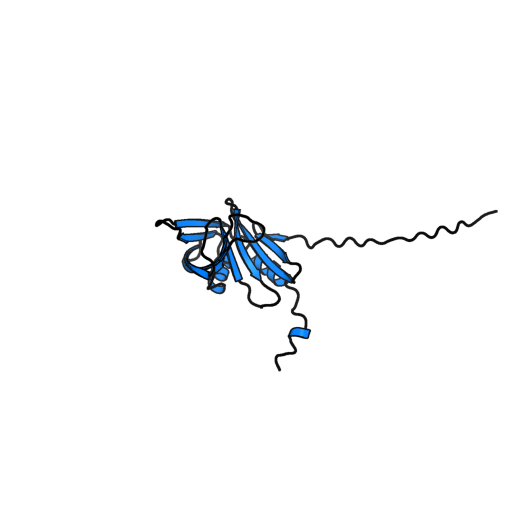 96.00 86 SER A C 1
ATOM 630 O O . SER A 1 86 ? 5.549 -9.085 7.816 1.00 96.00 86 SER A O 1
ATOM 632 N N . ALA A 1 87 ? 6.137 -8.662 9.939 1.00 98.06 87 ALA A N 1
ATOM 633 C CA . ALA A 1 87 ? 4.860 -8.099 10.368 1.00 98.06 87 ALA A CA 1
ATOM 634 C C . ALA A 1 87 ? 5.072 -6.708 10.979 1.00 98.06 87 ALA A C 1
ATOM 636 O O . ALA A 1 87 ? 6.091 -6.476 11.632 1.00 98.06 87 ALA A O 1
ATOM 637 N N . GLN A 1 88 ? 4.135 -5.787 10.755 1.00 98.19 88 GLN A N 1
ATOM 638 C CA . GLN A 1 88 ? 4.172 -4.402 11.235 1.00 98.19 88 GLN A CA 1
ATOM 639 C C . GLN A 1 88 ? 2.763 -3.913 11.595 1.00 98.19 88 GLN A C 1
ATOM 641 O O . GLN A 1 88 ? 1.777 -4.299 10.964 1.00 98.19 88 GLN A O 1
ATOM 646 N N . SER A 1 89 ? 2.676 -3.023 12.584 1.00 98.25 89 SER A N 1
ATOM 647 C CA . SER A 1 89 ? 1.476 -2.220 12.838 1.00 98.25 89 SER A CA 1
ATOM 648 C C . SER A 1 89 ? 1.663 -0.865 12.167 1.00 98.25 89 SER A C 1
ATOM 650 O O . SER A 1 89 ? 2.566 -0.127 12.548 1.00 98.25 89 SER A O 1
ATOM 652 N N . LEU A 1 90 ? 0.827 -0.545 11.181 1.00 98.50 90 LEU A N 1
ATOM 653 C CA . LEU A 1 90 ? 0.876 0.713 10.427 1.00 98.50 90 LEU A CA 1
ATOM 654 C C . LEU A 1 90 ? -0.445 1.478 10.574 1.00 98.50 90 LEU A C 1
ATOM 656 O O . LEU A 1 90 ? -1.401 0.985 11.173 1.00 98.50 90 LEU A O 1
ATOM 660 N N . GLU A 1 91 ? -0.525 2.671 9.991 1.00 98.56 91 GLU A N 1
ATOM 661 C CA . GLU A 1 91 ? -1.770 3.432 9.884 1.00 98.56 91 GLU A CA 1
ATOM 662 C C . GLU A 1 91 ? -2.071 3.801 8.432 1.00 98.56 91 GLU A C 1
ATOM 664 O O . GLU A 1 91 ? -1.170 4.044 7.623 1.00 98.56 91 GLU A O 1
ATOM 669 N N . VAL A 1 92 ? -3.362 3.906 8.121 1.00 98.44 92 VAL A N 1
ATOM 670 C CA . VAL A 1 92 ? -3.849 4.438 6.846 1.00 98.44 92 VAL A CA 1
ATOM 671 C C . VAL A 1 92 ? -4.828 5.588 7.065 1.00 98.44 92 VAL A C 1
ATOM 673 O O . VAL A 1 92 ? -5.696 5.518 7.935 1.00 98.44 92 VAL A O 1
ATOM 676 N N . GLY A 1 93 ? -4.708 6.649 6.272 1.00 97.88 93 GLY A N 1
ATOM 677 C CA . GLY A 1 93 ? -5.641 7.773 6.226 1.00 97.88 93 GLY A CA 1
ATOM 678 C C . GLY A 1 93 ? -6.672 7.608 5.112 1.00 97.88 93 GLY A C 1
ATOM 679 O O . GLY A 1 93 ? -6.321 7.302 3.976 1.00 97.88 93 GLY A O 1
ATOM 680 N N . CYS A 1 94 ? -7.948 7.829 5.419 1.00 97.38 94 CYS A N 1
ATOM 681 C CA . CYS A 1 94 ? -9.025 7.745 4.432 1.00 97.38 94 CYS A CA 1
ATOM 682 C C . CYS A 1 94 ? -9.090 8.985 3.532 1.00 97.38 94 CYS A C 1
ATOM 684 O O . CYS A 1 94 ? -9.260 10.103 4.029 1.00 97.38 94 CYS A O 1
ATOM 686 N N . THR A 1 95 ? -9.050 8.776 2.216 1.00 95.62 95 THR A N 1
ATOM 687 C CA . THR A 1 95 ? -9.228 9.829 1.199 1.00 95.62 95 THR A CA 1
ATOM 688 C C . THR A 1 95 ? -10.637 9.869 0.612 1.00 95.62 95 THR A C 1
ATOM 690 O O . THR A 1 95 ? -10.963 10.778 -0.144 1.00 95.62 95 THR A O 1
ATOM 693 N N . GLY A 1 96 ? -11.503 8.937 1.015 1.00 94.81 96 GLY A N 1
ATOM 694 C CA . GLY A 1 96 ? -12.873 8.833 0.522 1.00 94.81 96 GLY A CA 1
ATOM 695 C C . GLY A 1 96 ? -12.996 7.828 -0.614 1.00 94.81 96 GLY A C 1
ATOM 696 O O . GLY A 1 96 ? -12.155 6.948 -0.775 1.00 94.81 96 GLY A O 1
ATOM 697 N N . GLU A 1 97 ? -14.093 7.911 -1.352 1.00 94.12 97 GLU A N 1
ATOM 698 C CA . GLU A 1 97 ? -14.366 7.014 -2.472 1.00 94.12 97 GLU A CA 1
ATOM 699 C C . GLU A 1 97 ? -13.458 7.352 -3.662 1.00 94.12 97 GLU A C 1
ATOM 701 O O . GLU A 1 97 ? -13.258 8.521 -3.991 1.00 94.12 97 GLU A O 1
ATOM 706 N N . THR A 1 98 ? -12.876 6.335 -4.295 1.00 89.00 98 THR A N 1
ATOM 707 C CA . THR A 1 98 ? -11.982 6.522 -5.438 1.00 89.00 98 THR A CA 1
ATOM 708 C C . THR A 1 98 ? -12.780 6.906 -6.679 1.00 89.00 98 THR A C 1
ATOM 710 O O . THR A 1 98 ? -13.730 6.211 -7.052 1.00 89.00 98 THR A O 1
ATOM 713 N N . SER A 1 99 ? -12.361 7.972 -7.362 1.00 81.56 99 SER A N 1
ATOM 714 C CA . SER A 1 99 ? -12.946 8.384 -8.639 1.00 81.56 99 SER A CA 1
ATOM 715 C C . SER A 1 99 ? -12.941 7.227 -9.646 1.00 81.56 99 SER A C 1
ATOM 717 O O . SER A 1 99 ? -11.932 6.549 -9.825 1.00 81.56 99 SER A O 1
ATOM 719 N N . GLY A 1 100 ? -14.078 6.986 -10.303 1.00 79.62 100 GLY A N 1
ATOM 720 C CA . GLY A 1 100 ? -14.208 5.954 -11.340 1.00 79.62 100 GLY A CA 1
ATOM 721 C C . GLY A 1 100 ? -14.436 4.520 -10.839 1.00 79.62 100 GLY A C 1
ATOM 722 O O . GLY A 1 100 ? -14.641 3.633 -11.665 1.00 79.62 100 GLY A O 1
ATOM 723 N N . ARG A 1 101 ? -14.459 4.266 -9.520 1.00 83.19 101 ARG A N 1
ATOM 724 C CA . ARG A 1 101 ? -14.836 2.956 -8.951 1.00 83.19 101 ARG A CA 1
ATOM 725 C C . ARG A 1 101 ? -15.757 3.111 -7.744 1.00 83.19 101 ARG A C 1
ATOM 727 O O . ARG A 1 101 ? -15.302 3.199 -6.605 1.00 83.19 101 ARG A O 1
ATOM 734 N N . ALA A 1 102 ? -17.062 3.092 -8.012 1.00 88.75 102 ALA A N 1
ATOM 735 C CA . ALA A 1 102 ? -18.078 3.147 -6.969 1.00 88.75 102 ALA A CA 1
ATOM 736 C C . ALA A 1 102 ? -17.907 1.997 -5.957 1.00 88.75 102 ALA A C 1
ATOM 738 O O . ALA A 1 102 ? -17.685 0.842 -6.327 1.00 88.75 102 ALA A O 1
ATOM 739 N N . GLY A 1 103 ? -18.012 2.315 -4.672 1.00 90.88 103 GLY A N 1
ATOM 740 C CA . GLY A 1 103 ? -17.866 1.390 -3.555 1.00 90.88 103 GLY A CA 1
ATOM 741 C C . GLY A 1 103 ? -16.425 1.076 -3.148 1.00 90.88 103 GLY A C 1
ATOM 742 O O . GLY A 1 103 ? -16.251 0.346 -2.171 1.00 90.88 103 GLY A O 1
ATOM 743 N N . ILE A 1 104 ? -15.408 1.614 -3.832 1.00 95.31 104 ILE A N 1
ATOM 744 C CA . ILE A 1 104 ? -13.995 1.468 -3.456 1.00 95.31 104 ILE A CA 1
ATOM 745 C C . ILE A 1 104 ? -13.518 2.740 -2.762 1.00 95.31 104 ILE A C 1
ATOM 747 O O . ILE A 1 104 ? -13.656 3.836 -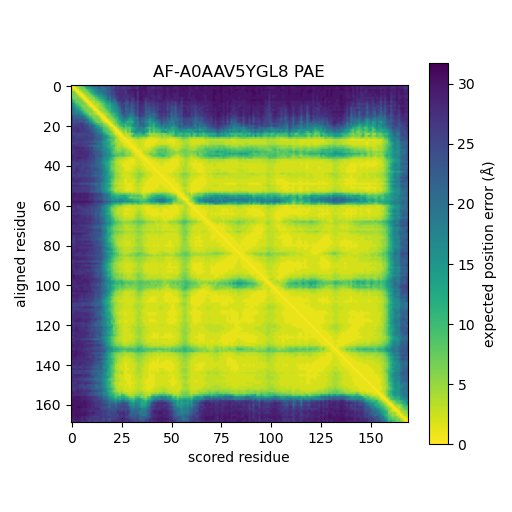3.290 1.00 95.31 104 ILE A O 1
ATOM 751 N N . TYR A 1 105 ? -12.945 2.591 -1.571 1.00 96.31 105 TYR A N 1
ATOM 752 C CA . TYR A 1 105 ? -12.423 3.692 -0.769 1.00 96.31 105 TYR A CA 1
ATOM 753 C C . TYR A 1 105 ? -10.899 3.666 -0.759 1.00 96.31 105 TYR A C 1
ATOM 755 O O . TYR A 1 105 ? -10.300 2.599 -0.607 1.00 96.31 105 TYR A O 1
ATOM 763 N N . GLY A 1 106 ? -10.293 4.842 -0.918 1.00 96.88 106 GLY A N 1
ATOM 764 C CA . GLY A 1 106 ? -8.853 5.050 -0.874 1.00 96.88 106 GLY A CA 1
ATOM 765 C C . GLY A 1 106 ? -8.347 5.222 0.557 1.00 96.88 106 GLY A C 1
ATOM 766 O O . GLY A 1 106 ? -8.893 5.994 1.351 1.00 96.88 106 GLY A O 1
ATOM 767 N N . LEU A 1 107 ? -7.289 4.484 0.878 1.00 97.69 107 LEU A N 1
ATOM 768 C CA . LEU A 1 107 ? -6.626 4.475 2.174 1.00 97.69 107 LEU A CA 1
ATOM 769 C C . LEU A 1 107 ? -5.123 4.647 1.947 1.00 97.69 107 LEU A C 1
ATOM 771 O O . LEU A 1 107 ? -4.469 3.755 1.410 1.00 97.69 107 LEU A O 1
ATOM 775 N N . VAL A 1 108 ? -4.581 5.801 2.320 1.00 97.38 108 VAL A N 1
ATOM 776 C CA . VAL A 1 108 ? -3.173 6.157 2.095 1.00 97.38 108 VAL A CA 1
ATOM 777 C C . VAL A 1 108 ? -2.347 5.786 3.318 1.00 97.38 108 VAL A C 1
ATOM 779 O O . VAL A 1 108 ? -2.679 6.209 4.424 1.00 97.38 108 VAL A O 1
ATOM 782 N N . PHE A 1 109 ? -1.266 5.031 3.141 1.00 98.25 109 PHE A N 1
ATOM 783 C CA . PHE A 1 109 ? -0.357 4.698 4.239 1.00 98.25 109 PHE A CA 1
ATOM 784 C C . PHE A 1 109 ? 0.385 5.938 4.739 1.00 98.25 109 PHE A C 1
ATOM 786 O O . PHE A 1 109 ? 0.978 6.677 3.950 1.00 98.25 109 PHE A O 1
ATOM 793 N N . THR A 1 110 ? 0.376 6.147 6.057 1.00 97.31 110 THR A N 1
ATOM 794 C CA . THR A 1 110 ? 1.090 7.269 6.689 1.00 97.31 110 THR A CA 1
ATOM 795 C C . THR A 1 110 ? 2.604 7.073 6.658 1.00 97.31 110 THR A C 1
ATOM 797 O O . THR A 1 110 ? 3.340 8.043 6.516 1.00 97.31 110 THR A O 1
ATOM 800 N N . ASP A 1 111 ? 3.056 5.821 6.731 1.00 96.88 111 ASP A N 1
ATOM 801 C CA . ASP A 1 111 ? 4.450 5.415 6.578 1.00 96.88 111 ASP A CA 1
ATOM 802 C C . ASP A 1 111 ? 4.634 4.695 5.234 1.00 96.88 111 ASP A C 1
ATOM 804 O O . ASP A 1 111 ? 4.544 3.468 5.123 1.00 96.88 111 ASP A O 1
ATOM 808 N N . SER A 1 112 ? 4.828 5.496 4.182 1.00 95.44 112 SER A N 1
ATOM 809 C CA . SER A 1 112 ? 5.000 5.007 2.809 1.00 95.44 112 SER A CA 1
ATOM 810 C C . SER A 1 112 ? 6.341 4.294 2.587 1.00 95.44 112 SER A C 1
ATOM 812 O O . SER A 1 112 ? 6.438 3.441 1.699 1.00 95.44 112 SER A O 1
ATOM 814 N N . GLU A 1 113 ? 7.364 4.606 3.384 1.00 95.12 113 GLU A N 1
ATOM 815 C CA . GLU A 1 113 ? 8.672 3.960 3.284 1.00 95.12 113 GLU A CA 1
ATOM 816 C C . GLU A 1 113 ? 8.596 2.524 3.799 1.00 95.12 113 GLU A C 1
ATOM 818 O O . GLU A 1 113 ? 8.947 1.593 3.067 1.00 95.12 113 GLU A O 1
ATOM 823 N N . THR A 1 114 ? 8.059 2.321 5.005 1.00 97.06 114 THR A N 1
ATOM 824 C CA . THR A 1 114 ? 7.962 0.989 5.614 1.00 97.06 114 THR A CA 1
ATOM 825 C C . THR A 1 114 ? 7.116 0.045 4.767 1.00 97.06 114 THR A C 1
ATOM 827 O O . THR A 1 114 ? 7.573 -1.053 4.436 1.00 97.06 114 THR A O 1
ATOM 830 N N . ILE A 1 115 ? 5.917 0.462 4.340 1.00 98.00 115 ILE A N 1
ATOM 831 C CA . ILE A 1 115 ? 5.061 -0.387 3.496 1.00 98.00 115 ILE A CA 1
ATOM 832 C C . ILE A 1 115 ? 5.708 -0.672 2.133 1.00 98.00 115 ILE A C 1
ATOM 834 O O . ILE A 1 115 ? 5.675 -1.813 1.669 1.00 98.00 115 ILE A O 1
ATOM 838 N N . GLY A 1 116 ? 6.367 0.318 1.520 1.00 96.94 116 GLY A N 1
ATOM 839 C CA . GLY A 1 116 ? 7.075 0.125 0.255 1.00 96.94 116 GLY A CA 1
ATOM 840 C C . GLY A 1 116 ? 8.235 -0.856 0.381 1.00 96.94 116 GLY A C 1
ATOM 841 O O . GLY A 1 116 ? 8.418 -1.721 -0.474 1.00 96.94 116 GLY A O 1
ATOM 842 N N . SER A 1 117 ? 8.974 -0.763 1.482 1.00 96.44 117 SER A N 1
ATOM 843 C CA . SER A 1 117 ? 10.082 -1.651 1.827 1.00 96.44 117 SER A CA 1
ATOM 844 C C . SER A 1 117 ? 9.609 -3.089 2.076 1.00 96.44 117 SER A C 1
ATOM 846 O O . SER A 1 117 ? 10.241 -4.042 1.621 1.00 96.44 117 SER A O 1
ATOM 848 N N . MET A 1 118 ? 8.465 -3.266 2.748 1.00 97.81 118 MET A N 1
ATOM 849 C CA . MET A 1 118 ? 7.836 -4.580 2.924 1.00 97.81 118 MET A CA 1
ATOM 850 C C . MET A 1 118 ? 7.414 -5.184 1.583 1.00 97.81 118 MET A C 1
ATOM 852 O O . MET A 1 118 ? 7.748 -6.335 1.308 1.00 97.81 118 MET A O 1
ATOM 856 N N . ILE A 1 119 ? 6.723 -4.414 0.738 1.00 97.69 119 ILE A N 1
ATOM 857 C CA . ILE A 1 119 ? 6.238 -4.870 -0.573 1.00 97.69 119 ILE A CA 1
ATOM 858 C C . ILE A 1 119 ? 7.402 -5.247 -1.495 1.00 97.69 119 ILE A C 1
ATOM 860 O O . ILE A 1 119 ? 7.367 -6.302 -2.116 1.00 97.69 119 ILE A O 1
ATOM 864 N N . ALA A 1 120 ? 8.468 -4.445 -1.539 1.00 96.06 120 ALA A N 1
ATOM 865 C CA . ALA A 1 120 ? 9.620 -4.704 -2.406 1.00 96.06 120 ALA A CA 1
ATOM 866 C C . ALA A 1 120 ? 10.410 -5.978 -2.045 1.00 96.06 120 ALA A C 1
ATOM 868 O O . ALA A 1 120 ? 11.198 -6.455 -2.859 1.00 96.06 120 ALA A O 1
ATOM 869 N N . ARG A 1 121 ? 10.238 -6.520 -0.834 1.00 97.19 121 ARG A N 1
ATOM 870 C CA . ARG A 1 121 ? 10.968 -7.706 -0.352 1.00 97.19 121 ARG A CA 1
ATOM 871 C C . ARG A 1 121 ? 10.093 -8.941 -0.156 1.00 97.19 121 ARG A C 1
ATOM 873 O O . ARG A 1 121 ? 10.614 -9.965 0.271 1.00 97.19 121 ARG A O 1
ATOM 880 N N . SER A 1 122 ? 8.789 -8.838 -0.389 1.00 97.06 122 SER A N 1
ATOM 881 C CA . SER A 1 122 ? 7.832 -9.919 -0.141 1.00 97.06 122 SER A CA 1
ATOM 882 C C . SER A 1 122 ? 7.276 -10.481 -1.440 1.00 97.06 122 SER A C 1
ATOM 884 O O . SER A 1 122 ? 7.294 -9.818 -2.476 1.00 97.06 122 SER A O 1
ATOM 886 N N . ASN A 1 123 ? 6.740 -11.699 -1.372 1.00 96.88 123 ASN A N 1
ATOM 887 C CA . ASN A 1 123 ? 5.898 -12.250 -2.439 1.00 96.88 123 ASN A CA 1
ATOM 888 C C . ASN A 1 123 ? 4.413 -12.136 -2.087 1.00 96.88 123 ASN A C 1
ATOM 890 O O . ASN A 1 123 ? 3.546 -12.164 -2.961 1.00 96.88 123 ASN A O 1
ATOM 894 N N . ARG A 1 124 ? 4.090 -12.022 -0.793 1.00 97.38 124 ARG A N 1
ATOM 895 C CA . ARG A 1 124 ? 2.709 -11.954 -0.307 1.00 97.38 124 ARG A CA 1
ATOM 896 C C . ARG A 1 124 ? 2.570 -10.900 0.771 1.00 97.38 124 ARG A C 1
ATOM 898 O O . ARG A 1 124 ? 3.406 -10.802 1.664 1.00 97.38 124 ARG A O 1
ATOM 905 N N . LEU A 1 125 ? 1.453 -10.185 0.731 1.00 98.25 125 LEU A N 1
ATOM 906 C CA . LEU A 1 125 ? 1.093 -9.195 1.735 1.00 98.25 125 LEU A CA 1
ATOM 907 C C . LEU A 1 125 ? -0.357 -9.397 2.178 1.00 98.25 125 LEU A C 1
ATOM 909 O O . LEU A 1 125 ? -1.265 -9.489 1.354 1.00 98.25 125 LEU A O 1
ATOM 913 N N . GLY A 1 126 ? -0.585 -9.457 3.482 1.00 98.38 126 GLY A N 1
ATOM 914 C CA . GLY A 1 126 ? -1.895 -9.444 4.117 1.00 98.38 126 GLY A CA 1
ATOM 915 C C . GLY A 1 126 ? -2.068 -8.178 4.945 1.00 98.38 126 GLY A C 1
ATOM 916 O O . GLY A 1 126 ? -1.146 -7.772 5.646 1.00 98.38 126 GLY A O 1
ATOM 917 N N . ILE A 1 127 ? -3.245 -7.563 4.881 1.00 98.56 127 ILE A N 1
ATOM 918 C CA . ILE A 1 127 ? -3.574 -6.356 5.642 1.00 98.56 127 ILE A CA 1
ATOM 919 C C . ILE A 1 127 ? -4.894 -6.600 6.368 1.00 98.56 127 ILE A C 1
ATOM 921 O O . ILE A 1 127 ? -5.909 -6.874 5.726 1.00 98.56 127 ILE A O 1
ATOM 925 N N . ALA A 1 128 ? -4.885 -6.512 7.696 1.00 98.25 128 ALA A N 1
ATOM 926 C CA . ALA A 1 128 ? -6.090 -6.530 8.515 1.00 98.25 128 ALA A CA 1
ATOM 927 C C . ALA A 1 128 ? -6.551 -5.093 8.780 1.00 98.25 128 ALA A C 1
ATOM 929 O O . ALA A 1 128 ? -5.829 -4.306 9.393 1.00 98.25 128 ALA A O 1
ATOM 930 N N . PHE A 1 129 ? -7.755 -4.766 8.316 1.00 97.56 129 PHE A N 1
ATOM 931 C CA . PHE A 1 129 ? -8.374 -3.455 8.454 1.00 97.56 129 PHE A CA 1
ATOM 932 C C . PHE A 1 129 ? -9.586 -3.515 9.393 1.00 97.56 129 PHE A C 1
ATOM 934 O O . PHE A 1 129 ? -10.439 -4.393 9.215 1.00 97.56 129 PHE A O 1
ATOM 941 N N . PRO A 1 130 ? -9.693 -2.600 10.370 1.00 95.94 130 PRO A N 1
ATOM 942 C CA . PRO A 1 130 ? -10.815 -2.561 11.296 1.00 95.94 130 PRO A CA 1
ATOM 943 C C . PRO A 1 130 ? -12.076 -2.015 10.619 1.00 95.94 130 PRO A C 1
ATOM 945 O O . PRO A 1 130 ? -12.057 -0.998 9.928 1.00 95.94 130 PRO A O 1
ATOM 948 N N . LEU A 1 131 ? -13.202 -2.678 10.852 1.00 93.38 131 LEU A N 1
ATOM 949 C CA . LEU A 1 131 ? -14.530 -2.260 10.419 1.00 93.38 131 LEU A CA 1
ATOM 950 C C . LEU A 1 131 ? -15.380 -1.864 11.633 1.00 93.38 131 LEU A C 1
ATOM 952 O O . LEU A 1 131 ? -15.026 -2.103 12.785 1.00 93.38 131 LEU A O 1
ATOM 956 N N . LYS A 1 132 ? -16.537 -1.248 11.375 1.00 87.44 132 LYS A N 1
ATOM 957 C CA . LYS A 1 132 ? -17.529 -1.004 12.430 1.00 87.44 132 LYS A CA 1
ATOM 958 C C . LYS A 1 132 ? -18.063 -2.328 12.989 1.00 87.44 132 LYS A C 1
ATOM 960 O O . LYS A 1 132 ? -18.206 -3.293 12.243 1.00 87.44 132 LYS A O 1
ATOM 965 N N . GLY A 1 133 ? -18.442 -2.317 14.268 1.00 86.12 133 GLY A N 1
ATOM 966 C CA . GLY A 1 133 ? -19.077 -3.457 14.935 1.00 86.12 133 GLY A CA 1
ATOM 967 C C . GLY A 1 133 ? -18.107 -4.591 15.258 1.00 86.12 133 GLY A C 1
ATOM 968 O O . GLY A 1 133 ? -18.461 -5.747 15.068 1.00 86.12 133 GLY A O 1
ATOM 969 N N . ASP A 1 134 ? -16.887 -4.247 15.684 1.00 88.25 134 ASP A N 1
ATOM 970 C CA . ASP A 1 134 ? -15.861 -5.189 16.164 1.00 88.25 134 ASP A CA 1
ATOM 971 C C . ASP A 1 134 ? -15.400 -6.221 15.121 1.00 88.25 134 ASP A C 1
ATOM 973 O O . ASP A 1 134 ? -14.892 -7.295 15.443 1.00 88.25 134 ASP A O 1
ATOM 977 N N . GLN A 1 135 ? -15.564 -5.887 13.840 1.00 94.00 135 GLN A N 1
ATOM 978 C CA . GLN A 1 135 ? -15.171 -6.732 12.719 1.00 94.00 135 GLN A CA 1
ATOM 979 C C . GLN A 1 135 ? -13.827 -6.302 12.140 1.00 94.00 135 GLN A C 1
ATOM 981 O O . GLN A 1 135 ? -13.473 -5.125 12.130 1.00 94.00 135 GLN A O 1
ATOM 986 N N . PHE A 1 136 ? -13.121 -7.262 11.552 1.00 95.25 136 PHE A N 1
ATOM 987 C CA . PHE A 1 136 ? -11.943 -7.005 10.735 1.00 95.25 136 PHE A CA 1
ATOM 988 C C . PHE A 1 136 ? -12.159 -7.550 9.335 1.00 95.25 136 PHE A C 1
ATOM 990 O O . PHE A 1 136 ? -12.765 -8.606 9.141 1.00 95.25 136 PHE A O 1
ATOM 997 N N . ARG A 1 137 ? -11.594 -6.859 8.350 1.00 94.94 137 ARG A N 1
ATOM 998 C CA . ARG A 1 137 ? -11.408 -7.403 7.012 1.00 94.94 137 ARG A CA 1
ATOM 999 C C . ARG A 1 137 ? -9.936 -7.658 6.779 1.00 94.94 137 ARG A C 1
ATOM 1001 O O . ARG A 1 137 ? -9.130 -6.740 6.860 1.00 94.94 137 ARG A O 1
ATOM 1008 N N . VAL A 1 138 ? -9.606 -8.893 6.425 1.00 96.75 138 VAL A N 1
ATOM 1009 C CA . VAL A 1 138 ? -8.266 -9.240 5.957 1.00 96.75 138 VAL A CA 1
ATOM 1010 C C . VAL A 1 138 ? -8.272 -9.253 4.438 1.00 96.75 138 VAL A C 1
ATOM 1012 O O . VAL A 1 138 ? -8.992 -10.040 3.825 1.00 96.75 138 VAL A O 1
ATOM 1015 N N . VAL A 1 139 ? -7.459 -8.394 3.836 1.00 97.44 139 VAL A N 1
ATOM 1016 C CA . VAL A 1 139 ? -7.207 -8.382 2.393 1.00 97.44 139 VAL A CA 1
ATOM 1017 C C . VAL A 1 139 ? -5.823 -8.951 2.122 1.00 97.44 139 VAL A C 1
ATOM 1019 O O . VAL A 1 139 ? -4.911 -8.776 2.928 1.00 97.44 139 VAL A O 1
ATOM 1022 N N . ARG A 1 140 ? -5.671 -9.676 1.015 1.00 98.12 140 ARG A N 1
ATOM 1023 C CA . ARG A 1 140 ? -4.408 -10.315 0.636 1.00 98.12 140 ARG A CA 1
ATOM 1024 C C . ARG A 1 140 ? -4.035 -9.947 -0.787 1.00 98.12 140 ARG A C 1
ATOM 1026 O O . ARG A 1 140 ? -4.915 -9.825 -1.639 1.00 98.12 140 ARG A O 1
ATOM 1033 N N . PHE A 1 141 ? -2.741 -9.793 -1.011 1.00 98.31 141 PHE A N 1
ATOM 1034 C CA . PHE A 1 141 ? -2.142 -9.459 -2.290 1.00 98.31 141 PHE A CA 1
ATOM 1035 C C . PHE A 1 141 ? -0.982 -10.407 -2.568 1.00 98.31 141 PHE A C 1
ATOM 1037 O O . PHE A 1 141 ? -0.177 -10.707 -1.683 1.00 98.31 141 PHE A O 1
ATOM 1044 N N . ASP A 1 142 ? -0.919 -10.861 -3.811 1.00 97.44 142 ASP A N 1
ATOM 1045 C CA . ASP A 1 142 ? 0.300 -11.389 -4.405 1.00 97.44 142 ASP A CA 1
ATOM 1046 C C . ASP A 1 142 ? 1.079 -10.185 -4.927 1.00 97.44 142 ASP A C 1
ATOM 1048 O O . ASP A 1 142 ? 0.580 -9.453 -5.781 1.00 97.44 142 ASP A O 1
ATOM 1052 N N . VAL A 1 143 ? 2.242 -9.932 -4.341 1.00 97.44 143 VAL A N 1
ATOM 1053 C CA . VAL A 1 143 ? 3.088 -8.775 -4.661 1.00 97.44 143 VAL A CA 1
ATOM 1054 C C . VAL A 1 143 ? 4.353 -9.195 -5.410 1.00 97.44 143 VAL A C 1
ATOM 1056 O O . VAL A 1 143 ? 5.247 -8.375 -5.615 1.00 97.44 143 VAL A O 1
ATOM 1059 N N . THR A 1 144 ? 4.406 -10.440 -5.890 1.00 96.19 144 THR A N 1
ATOM 1060 C CA . THR A 1 144 ? 5.464 -10.919 -6.789 1.00 96.19 144 THR A CA 1
ATOM 1061 C C . THR A 1 144 ? 5.615 -9.960 -7.976 1.00 96.19 144 THR A C 1
ATOM 1063 O O . THR A 1 144 ? 4.622 -9.459 -8.506 1.00 96.19 144 THR A O 1
ATOM 1066 N N . GLY A 1 145 ? 6.857 -9.639 -8.346 1.00 94.75 145 GLY A N 1
ATOM 1067 C CA . GLY A 1 145 ? 7.161 -8.678 -9.415 1.00 94.75 145 GLY A CA 1
ATOM 1068 C C . GLY A 1 145 ? 7.217 -7.204 -8.981 1.00 94.75 145 GLY A C 1
ATOM 1069 O O . GLY A 1 145 ? 7.576 -6.352 -9.799 1.00 94.75 145 GLY A O 1
ATOM 1070 N N . ALA A 1 146 ? 6.954 -6.881 -7.705 1.00 96.12 146 ALA A N 1
ATOM 1071 C CA . ALA A 1 146 ? 6.954 -5.496 -7.218 1.00 96.12 146 ALA A CA 1
ATOM 1072 C C . ALA A 1 146 ? 8.243 -4.710 -7.529 1.00 96.12 146 ALA A C 1
ATOM 1074 O O . ALA A 1 146 ? 8.123 -3.583 -8.014 1.00 96.12 146 ALA A O 1
ATOM 1075 N N . PRO A 1 147 ? 9.469 -5.241 -7.323 1.00 94.75 147 PRO A N 1
ATOM 1076 C CA . PRO A 1 147 ? 10.687 -4.482 -7.614 1.00 94.75 147 PRO A CA 1
ATOM 1077 C C . PRO A 1 147 ? 10.785 -4.020 -9.072 1.00 94.75 147 PRO A C 1
ATOM 1079 O O . PRO A 1 147 ? 11.136 -2.869 -9.325 1.00 94.75 147 PRO A O 1
ATOM 1082 N N . ALA A 1 148 ? 10.429 -4.891 -10.022 1.00 94.12 148 ALA A N 1
ATOM 1083 C CA . ALA A 1 148 ? 10.475 -4.579 -11.448 1.00 94.12 148 ALA A CA 1
ATOM 1084 C C . ALA A 1 148 ? 9.417 -3.533 -11.828 1.00 94.12 148 ALA A C 1
ATOM 1086 O O . ALA A 1 148 ? 9.739 -2.543 -12.483 1.00 94.12 148 ALA A O 1
ATOM 1087 N N . ALA A 1 149 ? 8.180 -3.704 -11.351 1.00 94.56 149 ALA A N 1
ATOM 1088 C CA . ALA A 1 149 ? 7.091 -2.764 -11.611 1.00 94.56 149 ALA A CA 1
ATOM 1089 C C . ALA A 1 149 ? 7.373 -1.367 -11.035 1.00 94.56 149 ALA A C 1
ATOM 1091 O O . ALA A 1 149 ? 7.174 -0.355 -11.707 1.00 94.56 149 ALA A O 1
ATOM 1092 N N . LEU A 1 150 ? 7.872 -1.306 -9.796 1.00 93.25 150 LEU A N 1
ATOM 1093 C CA . LEU A 1 150 ? 8.217 -0.048 -9.132 1.00 93.25 150 LEU A CA 1
ATOM 1094 C C . LEU A 1 150 ? 9.378 0.660 -9.836 1.00 93.25 150 LEU A C 1
ATOM 1096 O O . LEU A 1 150 ? 9.341 1.880 -9.984 1.00 93.25 150 LEU A O 1
ATOM 1100 N N . ALA A 1 151 ? 10.392 -0.084 -10.287 1.00 91.38 151 ALA A N 1
ATOM 1101 C CA . ALA A 1 151 ? 11.481 0.483 -11.076 1.00 91.38 151 ALA A CA 1
ATOM 1102 C C . ALA A 1 151 ? 10.961 1.071 -12.397 1.00 91.38 151 ALA A C 1
ATOM 1104 O O . ALA A 1 151 ? 11.249 2.227 -12.702 1.00 91.38 151 ALA A O 1
ATOM 1105 N N . ALA A 1 152 ? 10.128 0.323 -13.125 1.00 89.88 152 ALA A N 1
ATOM 1106 C CA . ALA A 1 152 ? 9.550 0.776 -14.388 1.00 89.88 152 ALA A CA 1
ATOM 1107 C C . ALA A 1 152 ? 8.688 2.039 -14.225 1.00 89.88 152 ALA A C 1
ATOM 1109 O O . ALA A 1 152 ? 8.849 2.992 -14.986 1.00 89.88 152 ALA A O 1
ATOM 1110 N N . ALA A 1 153 ? 7.824 2.090 -13.205 1.00 88.94 153 ALA A N 1
ATOM 1111 C CA . ALA A 1 153 ? 6.994 3.266 -12.937 1.00 88.94 153 ALA A CA 1
ATOM 1112 C C . ALA A 1 153 ? 7.831 4.513 -12.605 1.00 88.94 153 ALA A C 1
ATOM 1114 O O . ALA A 1 153 ? 7.516 5.605 -13.068 1.00 88.94 153 ALA A O 1
ATOM 1115 N N . ARG A 1 154 ? 8.930 4.357 -11.855 1.00 85.62 154 ARG A N 1
ATOM 1116 C CA . ARG A 1 154 ? 9.832 5.472 -11.514 1.00 85.62 154 ARG A CA 1
ATOM 1117 C C . ARG A 1 154 ? 10.620 5.978 -12.715 1.00 85.62 154 ARG A C 1
ATOM 1119 O O . ARG A 1 154 ? 10.817 7.180 -12.839 1.00 85.62 154 ARG A O 1
ATOM 1126 N N . SER A 1 155 ? 11.057 5.082 -13.597 1.00 82.00 155 SER A N 1
ATOM 1127 C CA . SER A 1 155 ? 11.746 5.460 -14.836 1.00 82.00 155 SER A CA 1
ATOM 1128 C C . SER A 1 155 ? 10.830 6.161 -15.841 1.00 82.00 155 SER A C 1
ATOM 1130 O O . SER A 1 155 ? 11.325 6.876 -16.706 1.00 82.00 155 SER A O 1
ATOM 1132 N N . ALA A 1 156 ? 9.513 5.972 -15.728 1.00 75.81 156 ALA A N 1
ATOM 1133 C CA . ALA A 1 156 ? 8.523 6.634 -16.569 1.00 75.81 156 ALA A CA 1
ATOM 1134 C C . ALA A 1 156 ? 8.160 8.052 -16.095 1.00 75.81 156 ALA A C 1
ATOM 1136 O O . ALA A 1 156 ? 7.480 8.767 -16.829 1.00 75.81 156 ALA A O 1
ATOM 1137 N N . THR A 1 157 ? 8.586 8.470 -14.896 1.00 66.00 157 THR A N 1
ATOM 1138 C CA . THR A 1 157 ? 8.302 9.813 -14.380 1.00 66.00 157 THR A CA 1
ATOM 1139 C C . THR A 1 157 ? 9.028 10.844 -15.249 1.00 66.00 157 THR A C 1
ATOM 1141 O O . THR A 1 157 ? 10.263 10.829 -15.281 1.00 66.00 157 THR A O 1
ATOM 1144 N N . PRO A 1 158 ? 8.313 11.743 -15.956 1.00 61.22 158 PRO A N 1
ATOM 1145 C CA . PRO A 1 158 ? 8.954 12.798 -16.727 1.00 61.22 158 PRO A CA 1
ATOM 1146 C C . PRO A 1 158 ? 9.863 13.614 -15.806 1.00 61.22 158 PRO A C 1
ATOM 1148 O O . PRO A 1 158 ? 9.460 13.983 -14.701 1.00 61.22 158 PRO A O 1
ATOM 1151 N N . GLY A 1 159 ? 11.098 13.879 -16.242 1.00 54.62 159 GLY A N 1
ATOM 1152 C CA . GLY A 1 159 ? 12.010 14.744 -15.496 1.00 54.62 159 GLY A CA 1
ATOM 1153 C C . GLY A 1 159 ? 11.329 16.075 -15.166 1.00 54.62 159 GLY A C 1
ATOM 1154 O O . GLY A 1 159 ? 10.627 16.638 -16.007 1.00 54.62 159 GLY A O 1
ATOM 1155 N N . ARG A 1 160 ? 11.505 16.561 -13.929 1.00 48.31 160 ARG A N 1
ATOM 1156 C CA . ARG A 1 160 ? 10.988 17.862 -13.473 1.00 48.31 160 ARG A CA 1
ATOM 1157 C C . ARG A 1 160 ? 11.344 18.930 -14.522 1.00 48.31 160 ARG A C 1
ATOM 1159 O O . ARG A 1 160 ? 12.522 19.016 -14.870 1.00 48.31 160 ARG A O 1
ATOM 1166 N N . PRO A 1 161 ? 10.393 19.744 -15.018 1.00 49.31 161 PRO A N 1
ATOM 1167 C CA . PRO A 1 161 ? 10.727 20.846 -15.911 1.00 49.31 161 PRO A CA 1
ATOM 1168 C C . PRO A 1 161 ? 11.761 21.754 -15.238 1.00 49.31 161 PRO A C 1
ATOM 1170 O O . PRO A 1 161 ? 11.562 22.176 -14.096 1.00 49.31 161 PRO A O 1
ATOM 1173 N N . GLU A 1 162 ? 12.846 22.070 -15.944 1.00 45.03 162 GLU A N 1
ATOM 1174 C CA . GLU A 1 162 ? 13.965 22.885 -15.444 1.00 45.03 162 GLU A CA 1
ATOM 1175 C C . GLU A 1 162 ? 13.530 24.280 -14.945 1.00 45.03 162 GLU A C 1
ATOM 1177 O O . GLU A 1 162 ? 14.198 24.913 -14.130 1.00 45.03 162 GLU A O 1
ATOM 1182 N N . SER A 1 163 ? 12.353 24.756 -15.359 1.00 48.22 163 SER A N 1
ATOM 1183 C CA . SER A 1 163 ? 11.757 26.002 -14.866 1.00 48.22 163 SER A CA 1
ATOM 1184 C C . SER A 1 163 ? 11.372 25.967 -13.383 1.00 48.22 163 SER A C 1
ATOM 1186 O O . SER A 1 163 ? 11.318 27.021 -12.769 1.00 48.22 163 SER A O 1
ATOM 1188 N N . LEU A 1 164 ? 11.131 24.787 -12.797 1.00 47.47 164 LEU A N 1
ATOM 1189 C CA . LEU A 1 164 ? 10.794 24.618 -11.372 1.00 47.47 164 LEU A CA 1
ATOM 1190 C C . LEU A 1 164 ? 12.014 24.272 -10.500 1.00 47.47 164 LEU A C 1
ATOM 1192 O O . LEU A 1 164 ? 11.849 23.915 -9.333 1.00 47.47 164 LEU A O 1
ATOM 1196 N N . GLN A 1 165 ? 13.222 24.299 -11.072 1.00 54.59 165 GLN A N 1
ATOM 1197 C CA . GLN A 1 165 ? 14.493 24.096 -10.361 1.00 54.59 165 GLN A CA 1
ATOM 1198 C C . GLN A 1 165 ? 15.201 25.419 -10.037 1.00 54.59 165 GLN A C 1
ATOM 1200 O O . GLN A 1 165 ? 16.166 25.416 -9.285 1.00 54.59 165 GLN A O 1
ATOM 1205 N N . ARG A 1 166 ? 14.725 26.544 -10.589 1.00 47.88 166 ARG A N 1
ATOM 1206 C CA . ARG A 1 166 ? 15.397 27.850 -10.518 1.00 47.88 166 ARG A CA 1
ATOM 1207 C C . ARG A 1 166 ? 14.968 28.729 -9.334 1.00 47.88 166 ARG A C 1
ATOM 1209 O O . ARG A 1 166 ? 15.571 29.770 -9.126 1.00 47.88 166 ARG A O 1
ATOM 1216 N N . ASP A 1 167 ? 13.967 28.305 -8.561 1.00 49.00 167 ASP A N 1
ATOM 1217 C CA . ASP A 1 167 ? 13.369 29.096 -7.472 1.00 49.00 167 ASP A CA 1
ATOM 1218 C C . ASP A 1 167 ? 13.882 28.681 -6.076 1.00 49.00 167 ASP A C 1
ATOM 1220 O O . ASP A 1 167 ? 13.145 28.725 -5.091 1.00 49.00 167 ASP A O 1
ATOM 1224 N N . SER A 1 168 ? 15.117 28.187 -5.960 1.00 48.75 168 SER A N 1
ATOM 1225 C CA . SER A 1 168 ? 15.680 27.753 -4.665 1.00 48.75 168 SER A CA 1
ATOM 1226 C C . SER A 1 168 ? 17.115 28.213 -4.399 1.00 48.75 168 SER A C 1
ATOM 1228 O O . SER A 1 168 ? 17.754 27.645 -3.516 1.00 48.75 168 SER A O 1
ATOM 1230 N N . ASP A 1 169 ? 17.573 29.257 -5.092 1.00 40.31 169 ASP A N 1
ATOM 1231 C CA . ASP A 1 169 ? 18.805 29.983 -4.749 1.00 40.31 169 ASP A CA 1
ATOM 1232 C C . ASP A 1 169 ? 18.492 31.323 -4.063 1.00 40.31 169 ASP A C 1
ATOM 1234 O O . ASP A 1 169 ? 17.619 32.067 -4.573 1.00 40.31 169 ASP A O 1
#

Sequence (169 aa):
MKLLLAALAIAILIGATTPAAAQSFDRWTTGADEQGGTHAAVMNESGFILGQYCDSRTGPCYWVLGMSARCKVGTKYPVLVNSDVSAQSLEVGCTGETSGRAGIYGLVFTDSETIGSMIARSNRLGIAFPLKGDQFRVVRFDVTGAPAALAAARSATPGRPESLQRDSD

pLDDT: mean 83.76, std 18.53, range [37.16, 98.62]

Solvent-accessible surface area (backbone atoms only — not comparable to full-atom values): 9804 Å² total; per-residue (Å²): 138,80,89,80,86,87,76,84,80,81,79,79,82,77,78,80,80,73,74,86,75,64,54,71,32,85,64,26,44,25,46,70,49,98,80,39,23,23,25,25,35,32,65,34,99,87,70,32,35,44,31,43,40,31,44,64,85,80,66,67,61,42,32,37,40,33,33,80,52,96,62,57,64,78,41,74,43,68,29,45,38,39,43,83,76,53,73,48,82,49,45,27,34,21,74,30,72,39,88,96,40,89,73,27,21,32,28,34,40,75,56,38,63,62,54,50,56,51,44,55,70,25,53,37,41,35,40,38,38,74,47,84,88,91,37,71,46,76,49,65,38,74,34,50,47,38,55,61,28,49,51,52,19,60,72,65,40,64,74,74,62,71,81,79,68,68,85,80,124

Nearest PDB structures (foldseek):
  3fjv-assembly1_A  TM=4.835E-01  e=5.009E-02  Burkholderia pseudomallei K96243
  2xzo-assembly1_A  TM=5.005E-01  e=2.358E-01  Homo sapiens
  4pg6-assembly1_A  TM=2.734E-01  e=3.792E+00  Staphylococcus aureus

Secondary structure (DSSP, 8-state):
--------------------PPPEETTEEEEE-TTS-EEEEEE-TTS-EEEEEE-TTT--EEEEEEES----TT-EEEEEEEESS-EEEEEEEEEEEPTTSTT-EEEEES-HHHHHHHHHH-SEEEEEEE-SSS-EEEEEEE-TTHHHHHHHHHHTSPPPPGGGSSS--